Protein AF-A0A0Q8AER1-F1 (afdb_monomer_lite)

Radius of gyration: 25.13 Å; chains: 1; bounding box: 70×43×59 Å

Structure (mmCIF, N/CA/C/O backbone):
data_AF-A0A0Q8AER1-F1
#
_entry.id   AF-A0A0Q8AER1-F1
#
loop_
_atom_site.group_PDB
_atom_site.id
_a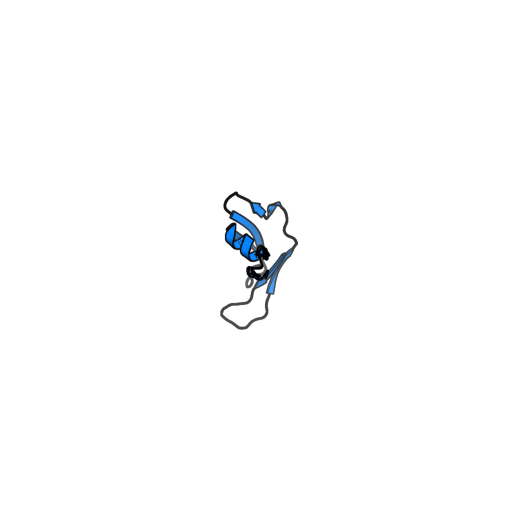tom_site.type_symbol
_atom_site.label_atom_id
_atom_site.label_alt_id
_atom_site.label_comp_id
_atom_site.label_asym_id
_atom_site.label_entity_id
_atom_site.label_seq_id
_atom_site.pdbx_PDB_ins_code
_atom_site.Cartn_x
_atom_site.Cartn_y
_atom_site.Cartn_z
_atom_site.occupancy
_atom_site.B_iso_or_equiv
_atom_site.auth_seq_id
_atom_site.auth_comp_id
_atom_site.auth_asym_id
_atom_site.auth_atom_id
_atom_site.pdbx_PDB_model_num
ATOM 1 N N . MET A 1 1 ? -5.598 -7.546 -2.711 1.00 89.06 1 MET A N 1
ATOM 2 C CA . MET A 1 1 ? -4.506 -7.004 -1.879 1.00 89.06 1 MET A CA 1
ATOM 3 C C . MET A 1 1 ? -4.943 -7.048 -0.428 1.00 89.06 1 MET A C 1
ATOM 5 O O . MET A 1 1 ? -6.114 -6.823 -0.143 1.00 89.06 1 MET A O 1
ATOM 9 N N . LYS A 1 2 ? -4.020 -7.344 0.486 1.00 94.06 2 LYS A N 1
ATOM 10 C CA . LYS A 1 2 ? -4.299 -7.377 1.920 1.00 94.06 2 LYS A CA 1
ATOM 11 C C . LYS A 1 2 ? -3.258 -6.551 2.654 1.00 94.06 2 LYS A C 1
ATOM 13 O O . LYS A 1 2 ? -2.069 -6.738 2.428 1.00 94.06 2 LYS A O 1
ATOM 18 N N . ILE A 1 3 ? -3.712 -5.649 3.518 1.00 92.94 3 ILE A N 1
ATOM 19 C CA . ILE A 1 3 ? -2.842 -4.766 4.295 1.00 92.94 3 ILE A CA 1
ATOM 20 C C . ILE A 1 3 ? -3.150 -4.956 5.767 1.00 92.94 3 ILE A C 1
ATOM 22 O O . ILE A 1 3 ? -4.281 -4.755 6.220 1.00 92.94 3 ILE A O 1
ATOM 26 N N . SER A 1 4 ? -2.113 -5.322 6.511 1.00 93.75 4 SER A N 1
ATOM 27 C CA . SER A 1 4 ? -2.148 -5.441 7.959 1.00 93.75 4 SER A CA 1
ATOM 28 C C . SER A 1 4 ? -1.148 -4.497 8.603 1.00 93.75 4 SER A C 1
ATOM 30 O O . SER A 1 4 ? -0.015 -4.390 8.144 1.00 93.75 4 SER A O 1
ATOM 32 N N . VAL A 1 5 ? -1.553 -3.865 9.697 1.00 91.50 5 VAL A N 1
ATOM 33 C CA . VAL A 1 5 ? -0.729 -2.927 10.461 1.00 91.50 5 VAL A CA 1
ATOM 34 C C . VAL A 1 5 ? -0.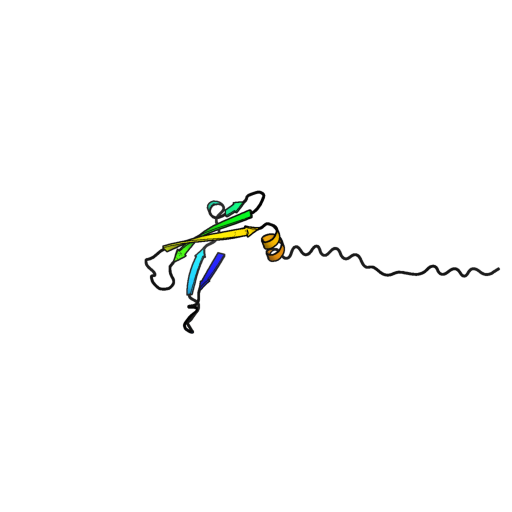585 -3.392 11.904 1.00 91.50 5 VAL A C 1
ATOM 36 O O . VAL A 1 5 ? -1.498 -4.001 12.467 1.00 91.50 5 VAL A O 1
ATOM 39 N N . ARG A 1 6 ? 0.564 -3.087 12.509 1.00 91.06 6 ARG A N 1
ATOM 40 C CA . ARG A 1 6 ? 0.840 -3.283 13.937 1.00 91.06 6 ARG A CA 1
ATOM 41 C C . ARG A 1 6 ? 1.227 -1.947 14.571 1.00 91.06 6 ARG A C 1
ATOM 43 O O . ARG A 1 6 ? 1.887 -1.146 13.907 1.00 91.06 6 ARG A O 1
ATOM 50 N N . PRO A 1 7 ? 0.835 -1.675 15.827 1.00 88.38 7 PRO A N 1
ATOM 51 C CA . PRO A 1 7 ? 1.324 -0.498 16.534 1.00 88.38 7 PRO A CA 1
ATOM 52 C C . PRO A 1 7 ? 2.855 -0.534 16.642 1.00 88.38 7 PRO A C 1
ATOM 54 O O . PRO A 1 7 ? 3.416 -1.511 17.114 1.00 88.38 7 PRO A O 1
ATOM 57 N N . ALA A 1 8 ? 3.540 0.542 16.249 1.00 87.25 8 ALA A N 1
ATOM 58 C CA . ALA A 1 8 ? 5.006 0.592 16.320 1.00 87.25 8 ALA A CA 1
ATOM 59 C C . ALA A 1 8 ? 5.548 0.742 17.756 1.00 87.25 8 ALA A C 1
ATOM 61 O O . ALA A 1 8 ? 6.674 0.358 18.041 1.00 87.25 8 ALA A O 1
ATOM 62 N N . LYS A 1 9 ? 4.764 1.341 18.666 1.00 86.12 9 LYS A N 1
ATOM 63 C CA . LYS A 1 9 ? 5.201 1.684 20.036 1.00 86.12 9 LYS A CA 1
ATOM 64 C C . LYS A 1 9 ? 4.829 0.654 21.104 1.00 86.12 9 LYS A C 1
ATOM 66 O O . LYS A 1 9 ? 5.233 0.808 22.251 1.00 86.12 9 LYS A O 1
ATOM 71 N N . ARG A 1 10 ? 3.975 -0.314 20.784 1.00 82.69 10 ARG A N 1
ATOM 72 C CA . ARG A 1 10 ? 3.475 -1.313 21.733 1.00 82.69 10 ARG A CA 1
ATOM 73 C C . ARG A 1 10 ? 3.384 -2.635 21.007 1.00 82.69 10 ARG A C 1
ATOM 75 O O . ARG A 1 10 ? 2.852 -2.658 19.900 1.00 82.69 10 ARG A O 1
ATOM 82 N N . ASP A 1 11 ? 3.812 -3.706 21.657 1.00 78.44 11 ASP A N 1
ATOM 83 C CA . ASP A 1 11 ? 3.530 -5.039 21.149 1.00 78.44 11 ASP A CA 1
ATOM 84 C C . ASP A 1 11 ? 2.017 -5.249 21.122 1.00 78.44 11 ASP A C 1
ATOM 86 O O . ASP A 1 11 ? 1.308 -5.079 22.117 1.00 78.44 11 ASP A O 1
ATOM 90 N N . GLY A 1 12 ? 1.509 -5.533 19.931 1.00 83.00 12 GLY A N 1
ATOM 91 C CA . GLY A 1 12 ? 0.095 -5.703 19.666 1.00 83.00 12 GLY A CA 1
ATOM 92 C C . GLY A 1 12 ? -0.108 -6.526 18.406 1.00 83.00 12 GLY A C 1
ATOM 93 O O . GLY A 1 12 ? 0.756 -6.587 17.527 1.00 83.00 12 GLY A O 1
ATOM 94 N N . GLU A 1 13 ? -1.266 -7.171 18.319 1.00 87.44 13 GLU A N 1
ATOM 95 C CA . GLU A 1 13 ? -1.591 -8.023 17.182 1.00 87.44 13 GLU A CA 1
ATOM 96 C C . GLU A 1 13 ? -1.717 -7.221 15.880 1.00 87.44 13 GLU A C 1
ATOM 98 O O . GLU A 1 13 ? -2.122 -6.053 15.867 1.00 87.44 13 GLU A O 1
ATOM 103 N N . ALA A 1 14 ? -1.383 -7.875 14.763 1.00 91.06 14 ALA A N 1
ATOM 104 C CA . ALA A 1 14 ? -1.634 -7.316 13.440 1.00 91.06 14 ALA A CA 1
ATOM 105 C C . ALA A 1 14 ? -3.137 -7.168 13.214 1.00 91.06 14 ALA A C 1
ATOM 107 O O . ALA A 1 14 ? -3.895 -8.124 13.364 1.00 91.06 14 ALA A O 1
ATOM 108 N N . LYS A 1 15 ? -3.551 -5.984 12.773 1.00 91.19 15 LYS A N 1
ATOM 109 C CA . LYS A 1 15 ? -4.928 -5.711 12.370 1.00 91.19 15 LYS A CA 1
ATOM 110 C C . LYS A 1 15 ? -4.990 -5.503 10.871 1.00 91.19 15 LYS A C 1
ATOM 112 O O . LYS A 1 15 ? -4.222 -4.719 10.320 1.00 91.19 15 LYS A O 1
ATOM 117 N N . VAL A 1 16 ? -5.924 -6.184 10.219 1.00 93.00 16 VAL A N 1
AT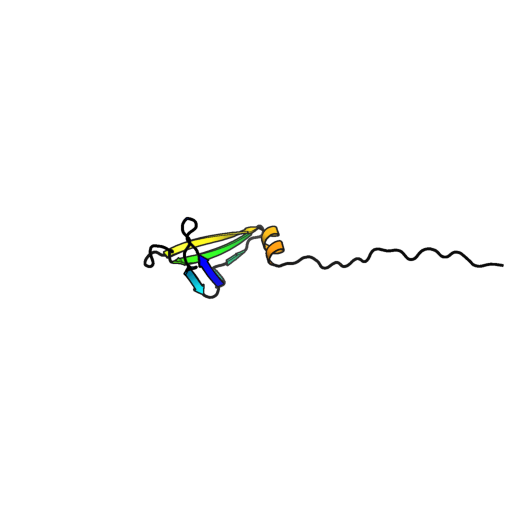OM 118 C CA . VAL A 1 16 ? -6.192 -6.002 8.791 1.00 93.00 16 VAL A CA 1
ATOM 119 C C . VAL A 1 16 ? -6.992 -4.716 8.599 1.00 93.00 16 VAL A C 1
ATOM 121 O O . VAL A 1 16 ? -8.103 -4.589 9.114 1.00 93.00 16 VAL A O 1
ATOM 124 N N . ILE A 1 17 ? -6.429 -3.764 7.859 1.00 92.69 17 ILE A N 1
ATOM 125 C CA . ILE A 1 17 ? -7.064 -2.468 7.571 1.00 92.69 17 ILE A CA 1
ATOM 126 C C . ILE A 1 17 ? -7.641 -2.389 6.158 1.00 92.69 17 ILE A C 1
ATOM 128 O O . ILE A 1 17 ? -8.514 -1.557 5.901 1.00 92.69 17 ILE A O 1
ATOM 132 N N . PHE A 1 18 ? -7.199 -3.283 5.273 1.00 92.44 18 PHE A N 1
ATOM 133 C CA . PHE A 1 18 ? -7.671 -3.418 3.900 1.00 92.44 18 PHE A CA 1
ATOM 134 C C . PHE A 1 18 ? -7.604 -4.889 3.477 1.00 92.44 18 PHE A C 1
ATOM 136 O O . PHE A 1 18 ? -6.568 -5.528 3.667 1.00 92.44 18 PHE A O 1
ATOM 143 N N . ASP A 1 19 ? -8.690 -5.425 2.921 1.00 94.38 19 ASP A N 1
ATOM 144 C CA . ASP A 1 19 ? -8.761 -6.807 2.425 1.00 94.38 19 ASP A CA 1
ATOM 145 C C . ASP A 1 19 ? -9.700 -6.887 1.218 1.00 94.38 19 ASP A C 1
ATOM 147 O O . ASP A 1 19 ? -10.825 -7.381 1.297 1.00 94.38 19 ASP A O 1
ATOM 151 N N . HIS A 1 20 ? -9.261 -6.285 0.114 1.00 90.69 20 HIS A N 1
ATOM 152 C CA . HIS A 1 20 ? -10.023 -6.226 -1.129 1.00 90.69 20 HIS A CA 1
ATOM 153 C C . HIS A 1 20 ? -9.088 -6.376 -2.340 1.00 90.69 20 HIS A C 1
ATOM 155 O O . HIS A 1 20 ? -7.903 -6.026 -2.267 1.00 90.69 20 HIS A O 1
ATOM 161 N N . PRO A 1 21 ? -9.561 -6.929 -3.470 1.00 92.12 21 PRO A N 1
ATOM 162 C CA . PRO A 1 21 ? -8.818 -6.893 -4.728 1.00 92.12 21 PRO A CA 1
ATOM 163 C C . PRO A 1 21 ? -8.462 -5.453 -5.122 1.00 92.12 21 PRO A C 1
ATOM 165 O O . PRO A 1 21 ? -9.211 -4.534 -4.808 1.00 92.12 21 PRO A O 1
ATOM 168 N N . LEU A 1 22 ? -7.324 -5.267 -5.796 1.00 88.81 22 LEU A N 1
ATOM 169 C CA . LEU A 1 22 ? -7.041 -3.991 -6.457 1.00 88.81 22 LEU A CA 1
ATOM 170 C C . LEU A 1 22 ? -7.895 -3.904 -7.717 1.00 88.81 22 LEU A C 1
ATOM 172 O O . LEU A 1 22 ? -7.985 -4.875 -8.471 1.00 88.81 22 LEU A O 1
ATOM 176 N N . GLU A 1 23 ? -8.490 -2.745 -7.957 1.00 92.56 23 GLU A N 1
ATOM 177 C CA . GLU A 1 23 ? -9.182 -2.453 -9.203 1.00 92.56 23 GLU A CA 1
ATOM 178 C C . GLU A 1 23 ? -8.310 -1.576 -10.105 1.00 92.56 23 GLU A C 1
ATOM 180 O O . GLU A 1 23 ? -7.422 -0.861 -9.646 1.00 92.56 23 GLU A O 1
ATOM 185 N N . ARG A 1 24 ? -8.585 -1.561 -11.416 1.00 91.94 24 ARG A N 1
ATOM 186 C CA . ARG A 1 24 ? -7.811 -0.734 -12.358 1.00 91.94 24 ARG A CA 1
ATOM 187 C C . ARG A 1 24 ? -7.839 0.757 -12.002 1.00 91.94 24 ARG A C 1
ATOM 189 O O . ARG A 1 24 ? -6.860 1.445 -12.252 1.00 91.94 24 ARG A O 1
ATOM 196 N N . LYS A 1 25 ? -8.931 1.237 -11.396 1.00 93.50 25 LYS A N 1
ATOM 197 C CA . LYS A 1 25 ? -9.086 2.628 -10.932 1.00 93.50 25 LYS A CA 1
ATOM 198 C C . LYS A 1 25 ? -8.140 2.999 -9.781 1.00 93.50 25 LYS A C 1
ATOM 200 O O . LYS A 1 25 ? -7.914 4.180 -9.550 1.00 93.50 25 LYS A O 1
ATOM 205 N N . ASP A 1 26 ? -7.623 2.001 -9.067 1.00 93.88 26 ASP A N 1
ATOM 206 C CA . ASP A 1 26 ? -6.729 2.178 -7.923 1.00 93.88 26 ASP A CA 1
ATOM 207 C C . ASP A 1 26 ? -5.259 2.281 -8.371 1.00 93.88 26 ASP A C 1
ATOM 209 O O . ASP A 1 26 ? -4.379 2.486 -7.539 1.00 93.88 26 ASP A O 1
ATOM 213 N N . ILE A 1 27 ? -4.979 2.128 -9.675 1.00 94.44 27 ILE A N 1
ATOM 214 C CA . ILE A 1 27 ? -3.630 2.066 -10.245 1.00 94.44 27 ILE A CA 1
ATOM 215 C C . ILE A 1 27 ? -3.476 3.141 -11.323 1.00 94.44 27 ILE A C 1
ATOM 217 O O . ILE A 1 27 ? -4.179 3.125 -12.333 1.00 94.44 27 ILE A O 1
ATOM 221 N N . SER A 1 28 ? -2.503 4.027 -11.143 1.00 95.50 28 SER A N 1
ATOM 222 C CA . SER A 1 28 ? -2.025 4.943 -12.178 1.00 95.50 28 SER A CA 1
ATOM 223 C C . SER A 1 28 ? -0.637 4.506 -12.628 1.00 95.50 28 SER A C 1
ATOM 225 O O . SER A 1 28 ? 0.215 4.223 -11.793 1.00 95.50 28 SER A O 1
ATOM 227 N N . ILE A 1 29 ? -0.419 4.433 -13.939 1.00 93.25 29 ILE A N 1
ATOM 228 C CA . ILE A 1 29 ? 0.867 4.054 -14.535 1.00 93.25 29 ILE A CA 1
ATOM 229 C C . ILE A 1 29 ? 1.313 5.215 -15.417 1.00 93.25 29 ILE A C 1
ATOM 231 O O . ILE A 1 29 ? 0.569 5.614 -16.317 1.00 93.25 29 ILE A O 1
ATOM 235 N N . SER A 1 30 ? 2.501 5.745 -15.148 1.00 91.94 30 SER A N 1
ATOM 236 C CA . SER A 1 30 ? 3.192 6.728 -15.979 1.00 91.94 30 SER A CA 1
ATOM 237 C C . SER A 1 30 ? 4.440 6.089 -16.610 1.00 91.94 30 SER A C 1
ATOM 239 O O . SER A 1 30 ? 4.691 4.895 -16.446 1.00 91.94 30 SER A O 1
ATOM 241 N N . SER A 1 31 ? 5.214 6.868 -17.368 1.00 87.19 31 SER A N 1
ATOM 242 C CA . SER A 1 31 ? 6.524 6.434 -17.870 1.00 87.19 31 SER A CA 1
ATOM 243 C C . SER A 1 31 ? 7.597 6.343 -16.783 1.00 87.19 31 SER A C 1
ATOM 245 O O . SER A 1 31 ? 8.618 5.704 -17.007 1.00 87.19 31 SER A O 1
ATOM 247 N N . GLU A 1 32 ? 7.397 7.006 -15.646 1.00 89.06 32 GLU A N 1
ATOM 248 C CA . GLU A 1 32 ? 8.407 7.158 -14.592 1.00 89.06 32 GLU A CA 1
ATOM 249 C C . GLU A 1 32 ? 8.041 6.372 -13.328 1.00 89.06 32 GLU A C 1
ATOM 251 O O . GLU A 1 32 ? 8.921 5.956 -12.574 1.00 89.06 32 GLU A O 1
ATOM 256 N N . ASP A 1 33 ? 6.746 6.152 -13.094 1.00 94.00 33 ASP A N 1
ATOM 257 C CA . AS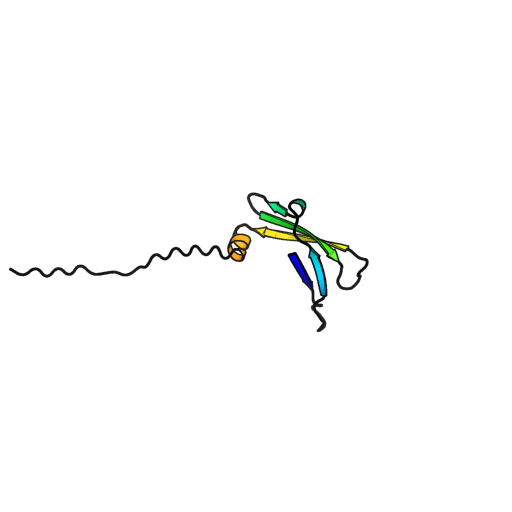P A 1 33 ? 6.251 5.615 -11.837 1.00 94.00 33 ASP A CA 1
ATOM 258 C C . ASP A 1 33 ? 4.940 4.830 -11.969 1.00 94.00 33 ASP A C 1
ATOM 260 O O . ASP A 1 33 ? 4.113 5.044 -12.863 1.00 94.00 33 ASP A O 1
ATOM 264 N N . ILE A 1 34 ? 4.731 3.935 -11.006 1.00 94.19 34 ILE A N 1
ATOM 265 C CA . ILE A 1 34 ? 3.447 3.291 -10.749 1.00 94.19 34 ILE A CA 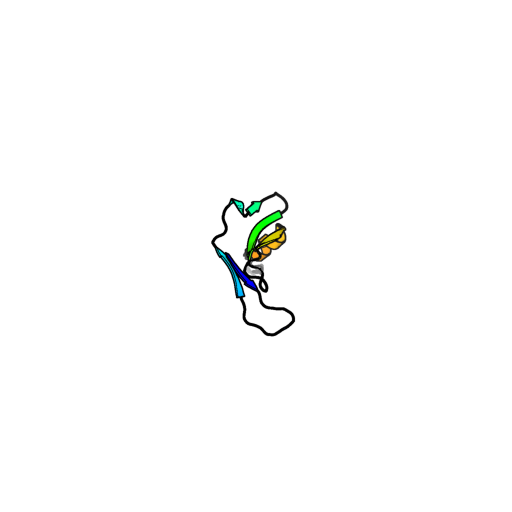1
ATOM 266 C C . ILE A 1 34 ? 2.929 3.759 -9.399 1.00 94.19 34 ILE A C 1
ATOM 268 O O . ILE A 1 34 ? 3.560 3.563 -8.364 1.00 94.19 34 ILE A O 1
ATOM 272 N N . THR A 1 35 ? 1.721 4.311 -9.400 1.00 96.38 35 THR A N 1
ATOM 273 C CA . THR A 1 35 ? 1.049 4.798 -8.200 1.00 96.38 35 THR A CA 1
ATOM 274 C C . THR A 1 35 ? -0.165 3.923 -7.868 1.00 96.38 35 THR A C 1
ATOM 276 O O . THR A 1 35 ? -1.114 3.834 -8.647 1.00 96.38 35 THR A O 1
ATOM 279 N N . LEU A 1 36 ? -0.170 3.317 -6.678 1.00 95.06 36 LEU A N 1
ATOM 280 C CA . LEU A 1 36 ? -1.309 2.627 -6.066 1.00 95.06 36 LEU A CA 1
ATOM 281 C C . LEU A 1 36 ? -2.036 3.564 -5.099 1.00 95.06 36 LEU A C 1
ATOM 283 O O . LEU A 1 36 ? -1.423 4.109 -4.183 1.00 95.06 36 LEU A O 1
ATOM 287 N N . THR A 1 37 ? -3.351 3.710 -5.241 1.00 96.00 37 THR A N 1
ATOM 288 C CA . THR A 1 37 ? -4.192 4.497 -4.329 1.00 96.00 37 THR A CA 1
ATOM 289 C C . THR A 1 37 ? -5.361 3.672 -3.813 1.00 96.00 37 THR A C 1
ATOM 291 O O . THR A 1 37 ? -6.153 3.163 -4.592 1.00 96.00 37 THR A O 1
ATOM 294 N N . PHE A 1 38 ? -5.526 3.583 -2.492 1.00 93.50 38 PHE A N 1
ATOM 295 C CA . PHE A 1 38 ? -6.631 2.843 -1.870 1.00 93.50 38 PHE A CA 1
ATOM 296 C C . PHE A 1 38 ? -7.120 3.526 -0.589 1.00 93.50 38 PHE A C 1
ATOM 298 O O . PHE A 1 38 ? -6.437 4.365 -0.001 1.00 93.50 38 PHE A O 1
ATOM 305 N N . VAL A 1 39 ? -8.328 3.174 -0.139 1.00 92.56 39 VAL A N 1
ATOM 306 C CA . VAL A 1 39 ? -8.911 3.675 1.116 1.00 92.56 39 VAL A CA 1
ATOM 307 C C . VAL A 1 39 ? -9.014 2.535 2.124 1.00 92.56 39 VAL A C 1
ATOM 309 O O . VAL A 1 39 ? -9.708 1.553 1.874 1.00 92.56 39 VAL A O 1
ATOM 312 N N . ALA A 1 40 ? -8.360 2.680 3.274 1.00 92.44 40 ALA A N 1
ATOM 313 C CA . ALA A 1 40 ? -8.339 1.684 4.344 1.00 92.44 40 ALA A CA 1
ATOM 314 C C . ALA A 1 40 ? -8.818 2.280 5.677 1.00 92.44 40 ALA A C 1
ATOM 316 O O . ALA A 1 40 ? -8.956 3.497 5.812 1.00 92.44 40 ALA A O 1
ATOM 317 N N . ARG A 1 41 ? -9.126 1.416 6.650 1.00 90.62 41 ARG A N 1
ATOM 318 C CA . ARG A 1 41 ? -9.531 1.833 8.006 1.00 90.62 41 ARG A CA 1
ATOM 319 C C . ARG A 1 41 ? -8.327 2.269 8.841 1.00 90.62 41 ARG A C 1
ATOM 321 O O . ARG A 1 41 ? -7.256 1.683 8.716 1.00 90.62 41 ARG A O 1
ATOM 328 N N . ASP A 1 42 ? -8.532 3.215 9.753 1.00 87.38 42 ASP A N 1
ATOM 329 C CA . ASP A 1 42 ? -7.535 3.527 10.779 1.00 87.38 42 ASP A CA 1
ATOM 330 C C . ASP A 1 42 ? -7.426 2.402 11.828 1.00 87.38 42 ASP A C 1
ATOM 332 O O . ASP A 1 42 ? -8.402 1.715 12.146 1.00 87.38 42 ASP A O 1
ATOM 336 N N . ILE A 1 43 ? -6.232 2.229 12.401 1.00 85.38 43 ILE A N 1
ATOM 337 C CA . ILE A 1 43 ? -5.951 1.187 13.403 1.00 85.38 43 ILE A CA 1
ATOM 338 C C . ILE A 1 43 ? -6.550 1.498 14.791 1.00 85.38 43 ILE A C 1
ATOM 340 O O . ILE A 1 43 ? -6.815 0.571 15.569 1.00 85.38 43 ILE A O 1
ATOM 344 N N . TYR A 1 44 ? -6.769 2.779 15.109 1.00 83.06 44 TYR A N 1
ATOM 345 C CA . TYR A 1 44 ? -7.280 3.248 16.402 1.00 83.06 44 TYR A CA 1
ATOM 346 C C . TYR A 1 44 ? -8.733 3.728 16.331 1.00 83.06 44 TYR A C 1
ATOM 348 O O . TYR A 1 44 ? -9.438 3.670 17.335 1.00 83.06 44 TYR A O 1
ATOM 356 N N . SER A 1 45 ? -9.190 4.160 15.155 1.00 85.50 45 SER A N 1
ATOM 357 C CA . SER A 1 45 ? -10.527 4.717 14.936 1.00 85.50 45 SER A CA 1
ATOM 358 C C . SER A 1 45 ? -11.247 3.976 13.802 1.00 85.50 45 SER A C 1
ATOM 360 O O . SER A 1 45 ? -11.186 4.411 12.657 1.00 85.50 45 SER A O 1
ATOM 362 N N . PRO A 1 46 ? -11.986 2.885 14.082 1.00 73.06 46 PRO A N 1
ATOM 363 C CA . PRO A 1 46 ? -12.602 2.043 13.046 1.00 73.06 46 PRO A CA 1
ATOM 364 C C . PRO A 1 46 ? -13.614 2.761 12.138 1.00 73.06 46 PRO A C 1
ATOM 366 O O . PRO A 1 46 ? -13.878 2.303 11.026 1.00 73.06 46 PRO A O 1
ATOM 369 N N . ALA A 1 47 ? -14.201 3.862 12.622 1.00 82.62 47 ALA A N 1
ATOM 370 C CA . ALA A 1 47 ? -15.107 4.721 11.858 1.00 82.62 47 ALA A CA 1
ATOM 371 C C . ALA A 1 47 ? -14.364 5.650 10.882 1.00 82.62 47 ALA A C 1
ATOM 373 O O . ALA A 1 47 ? -14.964 6.168 9.941 1.00 82.62 47 ALA A O 1
ATOM 374 N N . SER A 1 48 ? -13.063 5.846 11.090 1.00 89.19 48 SER A N 1
ATOM 375 C CA . SER A 1 48 ? -12.226 6.692 10.257 1.00 89.19 48 SER A CA 1
ATOM 376 C C . SER A 1 48 ? -11.644 5.883 9.101 1.00 89.19 48 SER A C 1
ATOM 378 O O . SER A 1 48 ? -11.167 4.758 9.273 1.00 89.19 48 SER A O 1
ATOM 380 N N . LYS A 1 49 ? -11.708 6.477 7.908 1.00 92.06 49 LYS A N 1
ATOM 381 C CA . LYS A 1 49 ? -11.129 5.944 6.676 1.00 92.06 49 LYS A CA 1
ATOM 382 C C . LYS A 1 49 ? -10.095 6.917 6.135 1.00 92.06 49 LYS A C 1
ATOM 384 O O . LYS A 1 49 ? -10.313 8.128 6.148 1.00 92.06 49 LYS A O 1
ATOM 389 N N . GLN A 1 50 ? -8.994 6.379 5.638 1.00 91.69 50 GLN A N 1
ATOM 390 C CA . GLN A 1 50 ? -7.832 7.134 5.199 1.00 91.69 50 GLN A CA 1
ATOM 391 C C . GLN A 1 50 ? -7.471 6.681 3.797 1.00 91.69 50 GLN A C 1
ATOM 393 O O . GL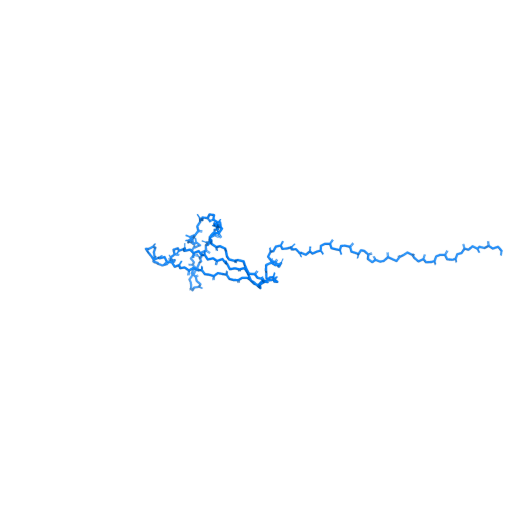N A 1 50 ? -7.537 5.492 3.482 1.00 91.69 50 GLN A O 1
ATOM 398 N N . ARG A 1 51 ? -7.112 7.648 2.953 1.00 93.81 51 ARG A N 1
ATOM 399 C CA . ARG A 1 51 ? -6.588 7.384 1.619 1.00 93.81 51 ARG A CA 1
ATOM 400 C C . ARG A 1 51 ? -5.077 7.248 1.713 1.00 93.81 51 ARG A C 1
ATOM 402 O O . ARG A 1 51 ? -4.416 8.138 2.240 1.00 93.81 51 ARG A O 1
ATOM 409 N N . TYR A 1 52 ? -4.573 6.146 1.189 1.00 92.81 52 TYR A N 1
ATOM 410 C CA . TYR A 1 52 ? -3.159 5.839 1.096 1.00 92.81 52 TYR A CA 1
ATOM 411 C C . TYR A 1 52 ? -2.747 5.902 -0.365 1.00 92.81 52 TYR A C 1
ATOM 413 O O . TYR A 1 52 ? -3.503 5.474 -1.239 1.00 92.81 52 TYR A O 1
ATOM 421 N N . THR A 1 53 ? -1.543 6.409 -0.591 1.00 95.69 53 THR A N 1
ATOM 422 C CA . THR A 1 53 ? -0.892 6.433 -1.895 1.00 95.69 53 THR A CA 1
ATOM 423 C C . THR A 1 53 ? 0.492 5.829 -1.722 1.00 95.69 53 THR A C 1
ATOM 425 O O . THR A 1 53 ? 1.248 6.268 -0.858 1.00 95.69 53 THR A O 1
ATOM 428 N N . ILE A 1 54 ? 0.783 4.791 -2.498 1.00 94.81 54 ILE A N 1
ATOM 429 C CA . ILE A 1 54 ? 2.095 4.150 -2.572 1.00 94.81 54 ILE A CA 1
ATOM 430 C C . ILE A 1 54 ? 2.580 4.345 -3.997 1.00 94.81 54 ILE A C 1
ATOM 432 O O . ILE A 1 54 ? 1.860 4.008 -4.934 1.00 94.81 54 ILE A O 1
ATOM 436 N N . GLN A 1 55 ? 3.768 4.903 -4.148 1.00 96.38 55 GLN A N 1
ATOM 437 C CA . GLN A 1 55 ? 4.382 5.151 -5.440 1.00 96.38 55 GLN A CA 1
ATOM 438 C C . GLN A 1 55 ? 5.644 4.306 -5.534 1.00 96.38 55 GLN A C 1
ATOM 440 O O . GLN A 1 55 ? 6.394 4.233 -4.564 1.00 96.38 55 GLN A O 1
ATOM 445 N N . PHE A 1 56 ? 5.828 3.665 -6.680 1.00 95.06 56 PHE A N 1
ATOM 446 C CA . PHE A 1 56 ? 7.015 2.897 -7.021 1.00 95.06 56 PHE A CA 1
ATOM 447 C C . PHE A 1 56 ? 7.664 3.537 -8.237 1.00 95.06 56 PHE A C 1
ATOM 449 O O . PHE A 1 56 ? 6.964 3.844 -9.208 1.00 95.06 56 PHE A O 1
ATOM 456 N N . SER A 1 57 ? 8.983 3.695 -8.210 1.00 94.31 57 SER A N 1
ATOM 457 C CA . SER A 1 57 ? 9.744 3.899 -9.440 1.00 94.31 57 SER A CA 1
ATOM 458 C C . SER A 1 57 ? 9.745 2.622 -10.289 1.00 94.31 57 SER A C 1
ATOM 460 O O . SER A 1 57 ? 9.389 1.532 -9.826 1.00 94.31 57 SER A O 1
ATOM 462 N N . VAL A 1 58 ? 10.171 2.743 -11.546 1.00 89.12 58 VAL A N 1
ATOM 463 C CA . VAL A 1 58 ? 10.374 1.580 -12.423 1.00 89.12 58 VAL A CA 1
ATOM 464 C C . VAL A 1 58 ? 11.398 0.599 -11.830 1.00 89.12 58 VAL A C 1
ATOM 466 O O . VAL A 1 58 ? 11.160 -0.606 -11.860 1.00 89.12 58 VAL A O 1
ATOM 469 N N . ASP A 1 59 ? 12.479 1.096 -11.224 1.00 89.81 59 ASP A N 1
ATOM 470 C CA . ASP A 1 59 ? 13.538 0.262 -10.632 1.00 89.81 59 ASP A CA 1
ATOM 471 C C . ASP A 1 59 ? 13.053 -0.497 -9.384 1.00 89.81 59 ASP A C 1
ATOM 473 O O . ASP A 1 59 ? 13.349 -1.680 -9.190 1.00 89.81 59 ASP A O 1
ATOM 477 N N . GLU A 1 60 ? 12.255 0.160 -8.537 1.00 92.62 60 GLU A N 1
ATOM 478 C CA . GLU A 1 60 ? 11.638 -0.482 -7.372 1.00 92.62 60 GLU A CA 1
ATOM 479 C C . GLU A 1 60 ? 10.646 -1.562 -7.808 1.00 92.62 60 GLU A C 1
ATOM 481 O O . GLU A 1 60 ? 10.587 -2.634 -7.206 1.00 92.62 60 GLU A O 1
ATOM 486 N N . LEU A 1 61 ? 9.888 -1.310 -8.879 1.00 89.62 61 LEU A N 1
ATOM 487 C CA . LEU A 1 61 ? 8.987 -2.308 -9.438 1.00 89.62 61 LEU A CA 1
ATOM 488 C C . LEU A 1 61 ? 9.752 -3.507 -10.010 1.00 89.62 61 LEU A C 1
ATOM 490 O O . LEU A 1 61 ? 9.337 -4.638 -9.771 1.00 89.62 61 LEU A O 1
ATOM 494 N N . ALA A 1 62 ? 10.857 -3.276 -10.724 1.00 87.19 62 ALA A N 1
ATOM 495 C CA . ALA A 1 62 ? 11.718 -4.345 -11.227 1.00 87.19 62 ALA A CA 1
ATOM 496 C C . ALA A 1 62 ? 12.239 -5.225 -10.080 1.00 87.19 62 ALA A C 1
ATOM 498 O O . ALA A 1 62 ? 12.139 -6.447 -10.153 1.00 87.19 62 ALA A O 1
ATOM 499 N N . THR A 1 63 ? 12.661 -4.597 -8.979 1.00 89.06 63 THR A N 1
ATOM 500 C CA . THR A 1 63 ? 13.083 -5.296 -7.755 1.00 89.06 63 THR A CA 1
ATOM 501 C C . THR A 1 63 ? 11.952 -6.139 -7.150 1.00 89.06 63 THR A C 1
ATOM 503 O O . THR A 1 63 ? 12.174 -7.261 -6.711 1.00 89.06 63 THR A O 1
ATOM 506 N N . ILE A 1 64 ? 10.717 -5.622 -7.111 1.00 87.06 64 ILE A N 1
ATOM 507 C CA . ILE A 1 64 ? 9.554 -6.347 -6.561 1.00 87.06 64 ILE A CA 1
ATOM 508 C C . ILE A 1 64 ? 9.163 -7.542 -7.431 1.00 87.06 64 ILE A C 1
ATOM 510 O O . ILE A 1 64 ? 8.691 -8.555 -6.912 1.00 87.06 64 ILE A O 1
ATOM 514 N N . LEU A 1 65 ? 9.281 -7.392 -8.749 1.00 86.75 65 LEU A N 1
ATOM 515 C CA . LEU A 1 65 ? 8.883 -8.414 -9.707 1.00 86.75 65 LEU A CA 1
ATOM 516 C C . LEU A 1 65 ? 9.920 -9.533 -9.852 1.00 86.75 65 LEU A C 1
ATOM 518 O O . LEU A 1 65 ? 9.620 -10.487 -10.566 1.00 86.75 65 LEU A O 1
ATOM 522 N N . ASP A 1 66 ? 11.072 -9.431 -9.175 1.00 72.44 66 ASP A N 1
ATOM 523 C CA . ASP A 1 66 ? 12.173 -10.399 -9.263 1.00 72.44 66 ASP A CA 1
ATOM 524 C C . ASP A 1 66 ? 12.518 -10.704 -10.726 1.00 72.44 66 ASP A C 1
ATOM 526 O O . ASP A 1 66 ? 12.751 -11.842 -11.122 1.00 72.44 66 ASP A O 1
ATOM 530 N N . VAL A 1 67 ? 12.480 -9.665 -11.572 1.00 60.31 67 VAL A N 1
ATOM 531 C CA . VAL A 1 67 ? 12.985 -9.752 -12.945 1.00 60.31 67 VAL A CA 1
ATOM 532 C C . VAL A 1 67 ? 14.496 -9.560 -12.876 1.00 60.31 67 VAL A C 1
ATOM 534 O O . VAL A 1 67 ? 15.049 -8.640 -13.472 1.00 60.31 67 VAL A O 1
ATOM 537 N N . ASP A 1 68 ? 15.154 -10.407 -12.088 1.00 53.91 68 ASP A N 1
ATOM 538 C CA . ASP A 1 68 ? 16.537 -10.739 -12.351 1.00 53.91 68 ASP A CA 1
ATOM 539 C C . ASP A 1 68 ? 16.511 -11.509 -13.673 1.00 53.91 68 ASP A C 1
ATOM 541 O O . ASP A 1 68 ? 15.943 -12.594 -13.806 1.00 53.91 68 ASP A O 1
ATOM 545 N N . ASP A 1 69 ? 17.025 -10.857 -14.706 1.00 56.94 69 ASP A N 1
ATOM 546 C CA . ASP A 1 69 ? 17.378 -11.482 -15.965 1.00 56.94 69 ASP A CA 1
ATOM 547 C C . ASP A 1 69 ? 18.337 -12.639 -15.632 1.00 56.94 69 ASP A C 1
ATOM 549 O O . ASP A 1 69 ? 19.525 -12.420 -15.403 1.00 56.94 69 ASP A O 1
ATOM 553 N N . ASP A 1 70 ? 17.817 -13.871 -15.550 1.00 52.12 70 ASP A N 1
ATOM 554 C CA . ASP A 1 70 ? 18.567 -15.140 -15.537 1.00 52.12 70 ASP A CA 1
ATOM 555 C C . ASP A 1 70 ? 19.290 -15.323 -16.898 1.00 52.12 70 ASP A C 1
ATOM 557 O O . ASP A 1 70 ? 19.170 -16.331 -17.601 1.00 52.12 70 ASP A O 1
ATOM 561 N N . GLY A 1 71 ? 20.053 -14.306 -17.304 1.00 54.47 71 GLY A N 1
ATOM 562 C CA . GLY A 1 71 ? 21.045 -14.333 -18.360 1.00 54.47 71 GLY A CA 1
ATOM 563 C C . GLY A 1 71 ? 22.237 -15.147 -17.884 1.00 54.47 71 GLY A C 1
ATOM 564 O O . GLY A 1 71 ? 23.300 -14.614 -17.572 1.00 54.47 71 GLY A O 1
ATOM 565 N N . GLY A 1 72 ? 22.044 -16.462 -17.798 1.00 48.81 72 GLY A N 1
ATOM 566 C CA . GLY A 1 72 ? 23.117 -17.427 -17.639 1.00 48.81 72 GLY A CA 1
ATOM 567 C C . GLY A 1 72 ? 24.044 -17.398 -18.851 1.00 48.81 72 GLY A C 1
ATOM 568 O O . GLY A 1 72 ? 23.937 -18.240 -19.737 1.00 48.81 72 GLY A O 1
ATOM 569 N N . GLU A 1 73 ? 24.989 -16.464 -18.879 1.00 50.97 73 GLU A N 1
ATOM 570 C CA . GLU A 1 73 ? 26.210 -16.611 -19.662 1.00 50.97 73 GLU A CA 1
ATOM 571 C C . GLU A 1 73 ? 27.231 -17.351 -18.796 1.00 50.97 73 GLU A C 1
ATOM 573 O O . GLU A 1 73 ? 27.916 -16.783 -17.946 1.00 50.97 73 GLU A O 1
ATOM 578 N N . SER A 1 74 ? 27.293 -18.669 -18.996 1.00 49.38 74 SER A N 1
ATOM 579 C CA . SER A 1 74 ? 28.425 -19.480 -18.556 1.00 49.38 74 SER A CA 1
ATOM 580 C C . SER A 1 74 ? 29.686 -18.952 -19.241 1.00 49.38 74 SER A C 1
ATOM 582 O O . SER A 1 74 ? 29.862 -19.126 -20.447 1.00 49.38 74 SER A O 1
ATOM 584 N N . ALA A 1 75 ? 30.547 -18.290 -18.476 1.00 62.16 75 ALA A N 1
ATOM 585 C CA . ALA A 1 75 ? 31.952 -18.189 -18.826 1.00 62.16 75 ALA A CA 1
ATOM 586 C C . ALA A 1 75 ? 32.628 -19.561 -18.631 1.00 62.16 75 ALA A C 1
ATOM 588 O O . ALA A 1 75 ? 32.069 -20.437 -17.971 1.00 62.16 75 ALA A O 1
ATOM 589 N N . ASP A 1 76 ? 33.835 -19.688 -19.187 1.00 50.66 76 ASP A N 1
ATOM 590 C CA . ASP A 1 76 ? 34.833 -20.762 -19.021 1.00 50.66 76 ASP A CA 1
ATOM 591 C C . ASP A 1 76 ? 34.866 -21.744 -20.215 1.00 50.66 76 ASP A C 1
ATOM 593 O O . ASP A 1 76 ? 34.093 -22.690 -20.330 1.00 50.66 76 ASP A O 1
ATOM 597 N N . ASP A 1 77 ? 35.615 -21.412 -21.271 1.00 55.41 77 ASP A N 1
ATOM 598 C CA . ASP A 1 77 ? 37.047 -21.740 -21.429 1.00 55.41 77 ASP A CA 1
ATOM 599 C C . ASP A 1 77 ? 37.293 -23.253 -21.594 1.00 55.41 77 ASP A C 1
ATOM 601 O O . ASP A 1 77 ? 37.383 -24.016 -20.635 1.00 55.41 77 ASP A O 1
ATOM 605 N N . ALA A 1 78 ? 37.424 -23.693 -22.848 1.00 55.78 78 ALA A N 1
ATOM 606 C CA . ALA A 1 78 ? 38.040 -24.971 -23.185 1.00 55.78 78 ALA A CA 1
ATOM 607 C C . ALA A 1 78 ? 39.153 -24.694 -24.195 1.00 55.78 78 ALA A C 1
ATOM 609 O O . ALA A 1 78 ? 38.903 -24.401 -25.366 1.00 55.78 78 ALA A O 1
ATOM 610 N N . GLY A 1 79 ? 40.375 -24.720 -23.667 1.00 48.38 79 GLY A N 1
ATOM 611 C CA . GLY A 1 79 ? 41.599 -24.291 -24.315 1.00 48.38 79 GLY A CA 1
ATOM 612 C C . GLY A 1 79 ? 41.934 -24.986 -25.633 1.00 48.38 79 GLY A C 1
ATOM 613 O O . GLY A 1 79 ? 41.637 -26.156 -25.878 1.00 48.38 79 GLY A O 1
ATOM 614 N N . ASP A 1 80 ? 42.638 -24.204 -26.443 1.00 55.12 80 ASP A N 1
ATOM 615 C CA . ASP A 1 80 ? 43.431 -24.592 -27.599 1.00 55.12 80 ASP A CA 1
ATOM 616 C C . ASP A 1 80 ? 44.399 -25.736 -27.244 1.00 55.12 80 ASP A C 1
ATOM 618 O O . ASP A 1 80 ? 45.431 -25.552 -26.598 1.00 55.12 80 ASP A O 1
ATOM 622 N N . GLY A 1 81 ? 44.032 -26.953 -27.640 1.00 53.34 81 GLY A N 1
ATOM 623 C CA . GLY A 1 81 ? 44.878 -28.138 -27.576 1.00 53.34 81 GLY A CA 1
ATOM 624 C C . GLY A 1 81 ? 45.614 -28.345 -28.894 1.00 53.34 81 GLY A C 1
ATOM 625 O O . GLY A 1 81 ? 45.297 -29.273 -29.636 1.00 53.34 81 GLY A O 1
ATOM 626 N N . ALA A 1 82 ? 46.601 -27.501 -29.192 1.00 58.12 82 ALA A N 1
ATOM 627 C CA . ALA A 1 82 ? 47.533 -27.746 -30.285 1.00 58.12 82 ALA A CA 1
ATOM 628 C C . ALA A 1 82 ? 48.466 -28.914 -29.923 1.00 58.12 82 ALA A C 1
ATOM 630 O O . ALA A 1 82 ? 49.479 -28.746 -29.245 1.00 58.12 82 ALA A O 1
ATOM 631 N N . ASN A 1 83 ? 48.127 -30.120 -30.378 1.00 54.19 83 ASN A N 1
ATOM 632 C CA . ASN A 1 83 ? 49.089 -31.211 -30.488 1.00 54.19 83 ASN A CA 1
ATOM 633 C C . ASN A 1 83 ? 48.706 -32.124 -31.661 1.00 54.19 83 ASN A C 1
ATOM 635 O O . ASN A 1 83 ? 47.898 -33.040 -31.522 1.00 54.19 83 ASN A O 1
ATOM 639 N N . ALA A 1 84 ? 49.284 -31.855 -32.829 1.00 50.31 84 ALA A N 1
ATOM 640 C CA . ALA A 1 84 ? 49.343 -32.805 -33.930 1.00 50.31 84 ALA A CA 1
ATOM 641 C C . ALA A 1 84 ? 50.812 -32.949 -34.328 1.00 50.31 84 ALA A C 1
ATOM 643 O O . ALA A 1 84 ? 51.439 -32.012 -34.820 1.00 50.31 84 ALA A O 1
ATOM 644 N N . ALA A 1 85 ? 51.344 -34.121 -34.004 1.00 52.81 85 ALA A N 1
ATOM 645 C CA . ALA A 1 85 ? 52.653 -34.605 -34.390 1.00 52.81 85 ALA A CA 1
ATOM 646 C C . ALA A 1 85 ? 52.681 -34.963 -35.880 1.00 52.81 85 ALA A C 1
ATOM 648 O O . ALA A 1 85 ? 51.724 -35.580 -36.338 1.00 52.81 85 ALA A O 1
ATOM 649 N N . GLU A 1 86 ? 53.796 -34.672 -36.557 1.00 45.62 86 GLU A N 1
ATOM 650 C CA . GLU A 1 86 ? 54.447 -35.529 -37.568 1.00 45.62 86 GLU A CA 1
ATOM 651 C C . GLU A 1 86 ? 55.963 -35.280 -37.555 1.00 45.62 86 GLU A C 1
ATOM 653 O O . GLU A 1 86 ? 56.373 -34.099 -37.461 1.00 45.62 86 GLU A O 1
#

Secondary structure (DSSP, 8-state):
-EEEE--SSS----EEEEESPPPGGGEEE-SSEEEEEEEEE-SS-TT-EEEEEEEEEHHHHHHHTT--------------------

pLDDT: mean 81.69, std 16.25, range [45.62, 96.38]

Foldseek 3Di:
DWDWDDDPPDDDDTDIFDDDDADPVQWDDDPFKIKGWDWTADPVHRVDIDIDIDIDGPVRVCVVVVPPPPPPPDDDDDDDPPDDDD

Sequence (86 aa):
MKISVRPAKRDGEAKVIFDHPLERKDISISSEDITLTFVARDIYSPASKQRYTIQFSVDELATILDVDDDGGESADDAGDGANAAE